Protein AF-A0A9C6T5X6-F1 (afdb_monomer_lite)

Sequence (169 aa):
MERKHLLRLENKKGETPFFLAALNWHKHCFAYLSCVLKQMENDVDILILMTRGSQTDKEKRKGESILHCAINRECFDLAFILASKHPFLTRYAHNGITPLHLLAKRPSAFQSTTKLSHCKQLLYHDAKKEKEKCNDEIKWLPLSNSSKKKEDQLHDQVLAYSQHLAQGR

InterPro domains:
  IPR036770 Ankyrin repeat-containing domain superfamily [G3DSA:1.25.40.20] (1-159)
  IPR036770 Ankyrin repeat-containing domain superfamily [SSF48403] (10-127)

Radius of gyration: 23.17 Å; chains: 1; bounding box: 47×26×82 Å

Foldseek 3Di:
DDPVVQQLDADLQQAGQLLVCLVVVVPVSVVVVLVVLVVDPDPVVSLSNQARDDSYPDPLRHRPGSLLVCLVVVVVLSNVVCCVSPVVQQVDDRVNAGSVNSNVVPVVNVPDPPPVPPSVVVVVVVVVVCVVVVVVCVVPDPPPDPVVVVVVVVVVVVVVVVVVVVPPD

Structure (mmCIF, N/CA/C/O backbone):
data_AF-A0A9C6T5X6-F1
#
_entry.id   AF-A0A9C6T5X6-F1
#
loop_
_atom_site.group_PDB
_atom_site.id
_atom_site.type_symbol
_atom_site.label_atom_id
_atom_site.label_alt_id
_atom_site.label_comp_id
_atom_site.label_asym_id
_atom_site.label_entity_id
_atom_site.label_seq_id
_atom_site.pdbx_PDB_ins_code
_atom_site.Cartn_x
_atom_site.Cartn_y
_atom_site.Cartn_z
_atom_site.occupancy
_atom_site.B_iso_or_equiv
_atom_site.auth_seq_id
_atom_site.auth_comp_id
_atom_site.auth_asym_id
_atom_site.auth_atom_id
_atom_site.pdbx_PDB_model_num
ATOM 1 N N . MET A 1 1 ? 10.442 -6.652 -26.324 1.00 46.38 1 MET A N 1
ATOM 2 C CA . MET A 1 1 ? 10.769 -6.423 -24.899 1.00 46.38 1 MET A CA 1
ATOM 3 C C . MET A 1 1 ? 9.787 -5.409 -24.330 1.00 46.38 1 MET A C 1
ATOM 5 O O . MET A 1 1 ? 9.790 -4.263 -24.762 1.00 46.38 1 MET A O 1
ATOM 9 N N . GLU A 1 2 ? 8.886 -5.828 -23.445 1.00 56.84 2 GLU A N 1
ATOM 10 C CA . GLU A 1 2 ? 7.899 -4.930 -22.832 1.00 56.84 2 GLU A CA 1
ATOM 11 C C . GLU A 1 2 ? 8.589 -3.880 -21.945 1.00 56.84 2 GLU A C 1
ATOM 13 O O . GLU A 1 2 ? 9.553 -4.182 -21.240 1.00 56.84 2 GLU A O 1
ATOM 18 N N . ARG A 1 3 ? 8.095 -2.633 -21.954 1.00 76.19 3 ARG A N 1
ATOM 19 C CA . ARG A 1 3 ? 8.641 -1.484 -21.199 1.00 76.19 3 ARG A CA 1
ATOM 20 C C . ARG A 1 3 ? 8.370 -1.575 -19.683 1.00 76.19 3 ARG A C 1
ATOM 22 O O . ARG A 1 3 ? 8.050 -0.575 -19.048 1.00 76.19 3 ARG A O 1
ATOM 29 N N . LYS A 1 4 ? 8.493 -2.767 -19.086 1.00 77.50 4 LYS A N 1
ATOM 30 C CA . LYS A 1 4 ? 8.214 -3.041 -17.661 1.00 77.50 4 LYS A CA 1
ATOM 31 C C . LYS A 1 4 ? 9.074 -2.200 -16.715 1.00 77.50 4 LYS A C 1
ATOM 33 O O . LYS A 1 4 ? 8.632 -1.876 -15.620 1.00 77.50 4 LYS A O 1
ATOM 38 N N . HIS A 1 5 ? 10.263 -1.783 -17.155 1.00 84.62 5 HIS A N 1
ATOM 39 C CA . HIS A 1 5 ? 11.139 -0.890 -16.392 1.00 84.62 5 HIS A CA 1
ATOM 40 C C . HIS A 1 5 ? 10.469 0.448 -16.030 1.00 84.62 5 HIS A C 1
ATOM 42 O O . HIS A 1 5 ? 10.752 0.990 -14.968 1.00 84.62 5 HIS A O 1
ATOM 48 N N . L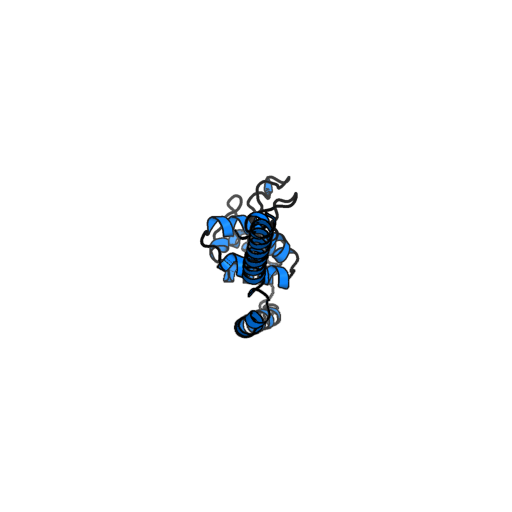EU A 1 6 ? 9.535 0.950 -16.854 1.00 88.94 6 LEU A N 1
ATOM 49 C CA . LEU A 1 6 ? 8.810 2.196 -16.578 1.00 88.94 6 LEU A CA 1
ATOM 50 C C . LEU A 1 6 ? 7.920 2.101 -15.335 1.00 88.94 6 LEU A C 1
ATOM 52 O O . LEU A 1 6 ? 7.658 3.111 -14.689 1.00 88.94 6 LEU A O 1
ATOM 56 N N . LEU A 1 7 ? 7.471 0.894 -14.978 1.00 90.19 7 LEU A N 1
ATOM 57 C CA . LEU A 1 7 ? 6.650 0.673 -13.787 1.00 90.19 7 LEU A CA 1
ATOM 58 C C . LEU A 1 7 ? 7.438 0.936 -12.503 1.00 90.19 7 LEU A C 1
ATOM 60 O O . LEU A 1 7 ? 6.846 1.322 -11.503 1.00 90.19 7 LEU A O 1
ATOM 64 N N . ARG A 1 8 ? 8.761 0.745 -12.536 1.00 89.88 8 ARG A N 1
ATOM 65 C CA . ARG A 1 8 ? 9.650 0.945 -11.386 1.00 89.88 8 ARG A CA 1
ATOM 66 C C . ARG A 1 8 ? 10.132 2.388 -11.236 1.00 89.88 8 ARG A C 1
ATOM 68 O O . ARG A 1 8 ? 10.885 2.669 -10.314 1.00 89.88 8 ARG A O 1
ATOM 75 N N . LEU A 1 9 ? 9.745 3.296 -12.134 1.00 91.62 9 LEU A N 1
ATOM 76 C CA . LEU A 1 9 ? 10.114 4.701 -11.996 1.00 91.62 9 LEU A CA 1
ATOM 77 C C . LEU A 1 9 ? 9.407 5.309 -10.788 1.00 91.62 9 LEU A C 1
ATOM 79 O O . LEU A 1 9 ? 8.214 5.106 -10.587 1.00 91.62 9 LEU A O 1
ATOM 83 N N . GLU A 1 10 ? 10.145 6.083 -10.007 1.00 92.81 10 GLU A N 1
ATOM 84 C CA . GLU A 1 10 ? 9.654 6.712 -8.787 1.00 92.81 10 GLU A CA 1
ATOM 85 C C . GLU A 1 10 ? 9.661 8.232 -8.930 1.00 92.81 10 GLU A C 1
ATOM 87 O O . GLU A 1 10 ? 10.540 8.817 -9.565 1.00 92.81 10 GLU A O 1
ATOM 92 N N . ASN A 1 11 ? 8.686 8.895 -8.309 1.00 92.44 11 ASN A N 1
ATOM 93 C CA . ASN A 1 11 ? 8.748 10.341 -8.112 1.00 92.44 11 ASN A CA 1
ATOM 94 C C . ASN A 1 11 ? 9.689 10.709 -6.939 1.00 92.44 11 ASN A C 1
ATOM 96 O O . ASN A 1 11 ? 10.180 9.844 -6.219 1.00 92.44 11 ASN A O 1
ATOM 100 N N . LYS A 1 12 ? 9.856 12.011 -6.658 1.00 90.81 12 LYS A N 1
ATOM 101 C CA . LYS A 1 12 ? 10.658 12.534 -5.520 1.00 90.81 12 LYS A CA 1
ATOM 102 C C . LYS A 1 12 ? 10.200 12.068 -4.124 1.00 90.81 12 LYS A C 1
ATOM 104 O O . LYS A 1 12 ? 10.813 12.372 -3.109 1.00 90.81 12 LYS A O 1
ATOM 109 N N . LYS A 1 13 ? 9.048 11.402 -4.036 1.00 90.69 13 LYS A N 1
ATOM 110 C CA . LYS A 1 13 ? 8.505 10.837 -2.796 1.00 90.69 13 LYS A CA 1
ATOM 111 C C . LYS A 1 13 ? 8.648 9.312 -2.750 1.00 90.69 13 LYS A C 1
ATOM 113 O O . LYS A 1 13 ? 8.021 8.703 -1.877 1.00 90.69 13 LYS A O 1
ATOM 118 N N . GLY A 1 14 ? 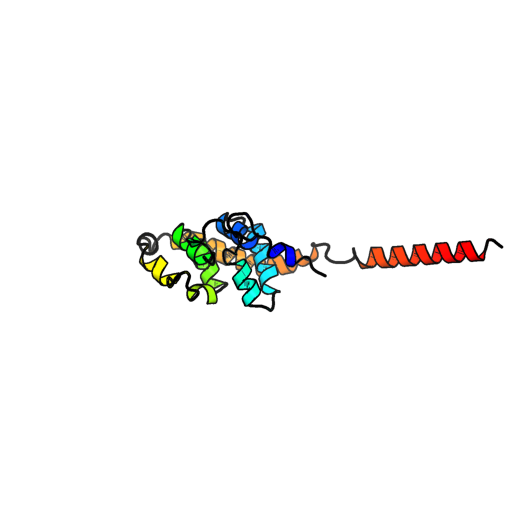9.401 8.717 -3.678 1.00 93.25 14 GLY A N 1
ATOM 119 C CA . GLY A 1 14 ? 9.576 7.272 -3.819 1.00 93.25 14 GLY A CA 1
ATOM 120 C C . GLY A 1 14 ? 8.326 6.538 -4.314 1.00 93.25 14 GLY A C 1
ATOM 121 O O . GLY A 1 14 ? 8.197 5.347 -4.068 1.00 93.25 14 GLY A O 1
ATOM 122 N N . GLU A 1 15 ? 7.348 7.223 -4.916 1.00 94.56 15 GLU A N 1
ATOM 123 C CA . GLU A 1 15 ? 6.073 6.611 -5.321 1.00 94.56 15 GLU A CA 1
ATOM 124 C C . GLU A 1 15 ? 6.117 6.183 -6.792 1.00 94.56 15 GLU A C 1
ATOM 126 O O . GLU A 1 15 ? 6.408 7.002 -7.668 1.00 94.56 15 GLU A O 1
ATOM 131 N N . THR A 1 16 ? 5.774 4.923 -7.060 1.00 95.06 16 THR A N 1
ATOM 132 C CA . THR A 1 16 ? 5.643 4.362 -8.415 1.00 95.06 16 THR A CA 1
ATOM 133 C C . THR A 1 16 ? 4.314 4.762 -9.081 1.00 95.06 16 THR A C 1
ATOM 135 O O . THR A 1 16 ? 3.382 5.197 -8.391 1.00 95.06 16 THR A O 1
ATOM 138 N N . PRO A 1 17 ? 4.140 4.564 -10.406 1.00 94.81 17 PRO A N 1
ATOM 139 C CA . PRO A 1 17 ? 2.853 4.743 -11.076 1.00 94.81 17 PRO A CA 1
ATOM 140 C C . PRO A 1 17 ? 1.706 3.953 -10.432 1.00 94.81 17 PRO A C 1
ATOM 142 O O . PRO A 1 17 ? 0.602 4.481 -10.307 1.00 94.81 17 PRO A O 1
ATOM 145 N N . PHE A 1 18 ? 1.959 2.717 -9.978 1.00 94.44 18 PHE A N 1
ATOM 146 C CA . PHE A 1 18 ? 0.951 1.908 -9.281 1.00 94.44 18 PHE A CA 1
ATOM 147 C C . PHE A 1 18 ? 0.570 2.535 -7.939 1.00 94.44 18 PHE A C 1
ATOM 149 O O . PHE A 1 18 ? -0.614 2.697 -7.634 1.00 94.44 18 PHE A O 1
ATOM 156 N N . PHE A 1 19 ? 1.576 2.955 -7.171 1.00 94.50 19 PHE A N 1
ATOM 157 C CA . PHE A 1 19 ? 1.391 3.608 -5.882 1.00 94.50 19 PHE A CA 1
ATOM 158 C C . PHE A 1 19 ? 0.548 4.885 -6.002 1.00 94.50 19 PHE A C 1
ATOM 160 O O . PHE A 1 19 ? -0.408 5.095 -5.251 1.00 94.50 19 PHE A O 1
ATOM 167 N N . LEU A 1 20 ? 0.869 5.717 -6.994 1.00 94.12 20 LEU A N 1
ATOM 168 C CA . LEU A 1 20 ? 0.143 6.947 -7.297 1.00 94.12 20 LEU A CA 1
ATOM 169 C C . LEU A 1 20 ? -1.287 6.672 -7.759 1.00 94.12 20 LEU A C 1
ATOM 171 O O . LEU A 1 20 ? -2.207 7.353 -7.303 1.00 94.12 20 LEU A O 1
ATOM 175 N N . ALA A 1 21 ? -1.489 5.683 -8.634 1.00 94.06 21 ALA A N 1
ATOM 176 C CA . ALA A 1 21 ? -2.813 5.343 -9.140 1.00 94.06 21 ALA A CA 1
ATOM 177 C C . ALA A 1 21 ? -3.762 4.915 -8.013 1.00 94.06 21 ALA A C 1
ATOM 179 O O . ALA A 1 21 ? -4.915 5.345 -7.994 1.00 94.06 21 ALA A O 1
ATOM 180 N N . ALA A 1 22 ? -3.278 4.126 -7.049 1.00 92.62 22 ALA A N 1
ATOM 181 C CA . ALA A 1 22 ? -4.108 3.711 -5.925 1.00 92.62 22 ALA A CA 1
ATOM 182 C C . ALA A 1 22 ? -4.389 4.862 -4.948 1.00 92.62 22 ALA A C 1
ATOM 184 O O . ALA A 1 22 ? -5.550 5.084 -4.611 1.00 92.62 22 ALA A O 1
AT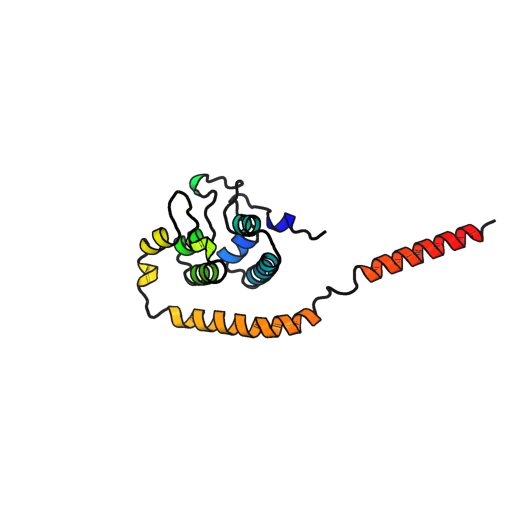OM 185 N N . LEU A 1 23 ? -3.376 5.630 -4.522 1.00 91.00 23 LEU A N 1
ATOM 186 C CA . LEU A 1 23 ? -3.589 6.698 -3.532 1.00 91.00 23 LEU A CA 1
ATOM 187 C C . LEU A 1 23 ? -4.416 7.882 -4.045 1.00 91.00 23 LEU A C 1
ATOM 189 O O . LEU A 1 23 ? -5.062 8.543 -3.236 1.00 91.00 23 LEU A O 1
ATOM 193 N N . ASN A 1 24 ? -4.399 8.157 -5.351 1.00 89.44 24 ASN A N 1
ATOM 194 C CA . ASN A 1 24 ? -5.241 9.193 -5.962 1.00 89.44 24 ASN A CA 1
ATOM 195 C C . ASN A 1 24 ? -6.571 8.636 -6.495 1.00 89.44 24 ASN A C 1
ATOM 197 O O . ASN A 1 24 ? -7.346 9.371 -7.097 1.00 89.44 24 ASN A O 1
ATOM 201 N N . TRP A 1 25 ? -6.838 7.341 -6.294 1.00 85.12 25 TRP A N 1
ATOM 202 C CA . TRP A 1 25 ? -8.044 6.662 -6.768 1.00 85.12 25 TRP A CA 1
ATOM 203 C C . TRP A 1 25 ? -8.299 6.820 -8.276 1.00 85.12 25 TRP A C 1
ATOM 205 O O . TRP A 1 25 ? -9.436 6.924 -8.743 1.00 85.12 25 TRP A O 1
ATOM 215 N N . HIS A 1 26 ? -7.227 6.792 -9.069 1.00 88.75 26 HIS A N 1
ATOM 216 C CA . HIS A 1 26 ? -7.307 6.766 -10.528 1.00 88.75 26 HIS A CA 1
ATOM 217 C C . HIS A 1 26 ? -7.712 5.357 -10.982 1.00 88.75 26 HIS A C 1
ATOM 219 O O . HIS A 1 26 ? -6.875 4.578 -11.437 1.00 88.75 26 HIS A O 1
ATOM 225 N N . LYS A 1 27 ? -8.998 5.015 -10.819 1.00 81.06 27 LYS A N 1
ATOM 226 C CA . LYS A 1 27 ? -9.551 3.654 -10.960 1.00 81.06 27 LYS A CA 1
ATOM 227 C C . LYS A 1 27 ? -9.098 2.929 -12.228 1.00 81.06 27 LYS A C 1
ATOM 229 O O . LYS A 1 27 ? -8.627 1.803 -12.130 1.00 81.06 27 LYS A O 1
ATOM 234 N N . HIS A 1 28 ? -9.181 3.578 -13.391 1.00 82.88 28 HIS A N 1
ATOM 235 C CA . HIS A 1 28 ? -8.780 2.972 -14.667 1.00 82.88 28 HIS A CA 1
ATOM 236 C C . HIS A 1 28 ? -7.280 2.657 -14.714 1.00 82.88 28 HIS A C 1
ATOM 238 O O . HIS A 1 28 ? -6.893 1.541 -15.054 1.00 82.88 28 HIS A O 1
ATOM 244 N N . CYS A 1 29 ? -6.430 3.602 -14.299 1.00 88.38 29 CYS A N 1
ATOM 245 C CA . CYS A 1 29 ? -4.987 3.379 -14.216 1.00 88.38 29 CYS A CA 1
ATOM 246 C C . CYS A 1 29 ? -4.649 2.284 -13.199 1.00 88.38 29 CYS A C 1
ATOM 248 O O . CYS A 1 29 ? -3.814 1.426 -13.466 1.00 88.38 29 CYS A O 1
ATOM 250 N N . PHE A 1 30 ? -5.321 2.285 -12.047 1.00 88.06 30 PHE A N 1
ATOM 251 C CA . PHE A 1 30 ? -5.143 1.270 -11.016 1.00 88.06 30 PHE A CA 1
ATOM 252 C C . PHE A 1 30 ? -5.553 -0.122 -11.515 1.00 88.06 30 PHE A C 1
ATOM 254 O O . PHE A 1 30 ? -4.821 -1.084 -11.289 1.00 88.06 30 PHE A O 1
ATOM 261 N N . ALA A 1 31 ? -6.677 -0.237 -12.226 1.00 84.62 31 ALA A N 1
ATOM 262 C CA . ALA A 1 31 ? -7.160 -1.491 -12.798 1.00 84.62 31 ALA A CA 1
ATOM 263 C C . ALA A 1 31 ? -6.204 -2.027 -13.872 1.00 84.62 31 ALA A C 1
ATOM 265 O O . ALA A 1 31 ? -5.787 -3.183 -13.795 1.00 84.62 31 ALA A O 1
ATOM 266 N N . TYR A 1 32 ? -5.784 -1.170 -14.809 1.00 87.38 32 TYR A N 1
ATOM 267 C CA . TYR A 1 32 ? -4.808 -1.519 -15.840 1.00 87.38 32 TYR A CA 1
ATOM 268 C C . TYR A 1 32 ? -3.498 -2.021 -15.226 1.00 87.38 32 TYR A C 1
ATOM 270 O O . TYR A 1 32 ? -3.049 -3.126 -15.528 1.00 87.38 32 TYR A O 1
ATOM 278 N N . LEU A 1 33 ? -2.911 -1.252 -14.304 1.00 89.88 33 LEU A N 1
ATOM 279 C CA . LEU A 1 33 ? -1.656 -1.639 -13.665 1.00 89.88 33 LEU A CA 1
ATOM 280 C C . LEU A 1 33 ? -1.830 -2.904 -12.815 1.00 89.88 33 LEU A C 1
ATOM 282 O O . LEU A 1 33 ? -0.969 -3.774 -12.853 1.00 89.88 33 LEU A O 1
ATOM 286 N N . SER A 1 34 ? -2.962 -3.079 -12.128 1.00 88.19 34 SER A N 1
ATOM 287 C CA . SER A 1 34 ? -3.269 -4.327 -11.411 1.00 88.19 34 SER A CA 1
ATOM 288 C C . SER A 1 34 ? -3.29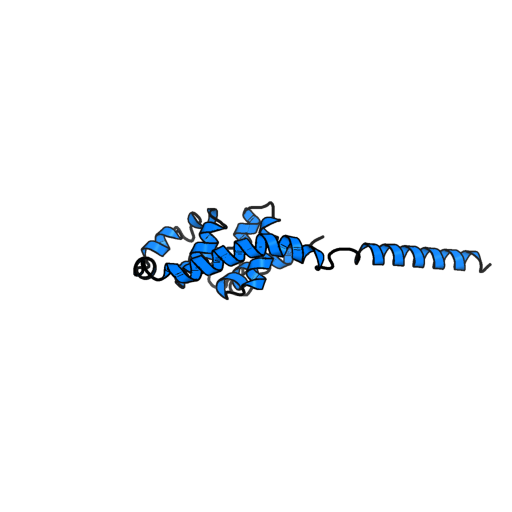6 -5.546 -12.339 1.00 88.19 34 SER A C 1
ATOM 290 O O . SER A 1 34 ? -2.876 -6.626 -11.933 1.00 88.19 34 SER A O 1
ATOM 292 N N . CYS A 1 35 ? -3.785 -5.404 -13.576 1.00 85.69 35 CYS A N 1
ATOM 293 C CA . CYS A 1 35 ? -3.721 -6.474 -14.574 1.00 85.69 35 CYS A CA 1
ATOM 294 C C . CYS A 1 35 ? -2.280 -6.769 -14.996 1.00 85.69 35 CYS A C 1
ATOM 296 O O . CYS A 1 35 ? -1.904 -7.937 -15.044 1.00 85.69 35 CYS A O 1
ATOM 298 N N . VAL A 1 36 ? -1.465 -5.735 -15.221 1.00 87.44 36 VAL A N 1
ATOM 299 C CA . VAL A 1 36 ? -0.036 -5.899 -15.535 1.00 87.44 36 VAL A CA 1
ATOM 300 C C . VAL A 1 36 ? 0.698 -6.621 -14.400 1.00 87.44 36 VAL A C 1
ATOM 302 O O . VAL A 1 36 ? 1.470 -7.537 -14.658 1.00 87.44 36 VAL A O 1
ATOM 305 N N . LEU A 1 37 ? 0.409 -6.278 -13.142 1.00 87.50 37 LEU A N 1
ATOM 306 C CA . LEU A 1 37 ? 1.005 -6.916 -11.964 1.00 87.50 37 LEU A CA 1
ATOM 307 C C . LEU A 1 37 ? 0.693 -8.417 -11.870 1.00 87.50 37 LEU A C 1
ATOM 309 O O . LEU A 1 37 ? 1.555 -9.180 -11.456 1.00 87.50 37 LEU A O 1
ATOM 313 N N . LYS A 1 38 ? -0.502 -8.865 -12.280 1.00 84.19 38 LYS A N 1
ATOM 314 C CA . LYS A 1 38 ? -0.848 -10.303 -12.310 1.00 84.19 38 LYS A CA 1
ATOM 315 C C . LYS A 1 38 ? -0.014 -11.105 -13.307 1.00 84.19 38 LYS A C 1
ATOM 317 O O . LYS A 1 38 ? 0.073 -12.318 -13.174 1.00 84.19 38 LYS A O 1
ATOM 322 N N . GLN A 1 39 ? 0.534 -10.442 -14.323 1.00 83.44 39 GLN A N 1
ATOM 323 C CA . GLN A 1 39 ? 1.420 -11.053 -15.313 1.00 83.44 39 GLN A CA 1
ATOM 324 C C . GLN A 1 39 ? 2.891 -11.023 -14.868 1.00 83.44 39 GLN A C 1
ATOM 326 O O . GLN A 1 39 ? 3.767 -11.449 -15.617 1.00 83.44 39 GLN A O 1
ATOM 331 N N . MET A 1 40 ? 3.192 -10.465 -13.689 1.00 85.06 40 MET A N 1
ATOM 332 C CA . MET A 1 40 ? 4.533 -10.491 -13.114 1.00 85.06 40 MET A CA 1
ATOM 333 C C . MET A 1 40 ? 4.699 -11.769 -12.293 1.00 85.06 40 MET A C 1
ATOM 335 O O . MET A 1 40 ? 3.867 -12.083 -11.451 1.00 85.06 40 MET A O 1
ATOM 339 N N . GLU A 1 41 ? 5.790 -12.488 -12.532 1.00 81.50 41 GLU A N 1
ATOM 340 C CA . GLU A 1 41 ? 6.091 -13.760 -11.857 1.00 81.50 41 GLU A CA 1
ATOM 341 C C . GLU A 1 41 ? 6.877 -13.562 -10.550 1.00 81.50 41 GLU A C 1
ATOM 343 O O . GLU A 1 41 ? 7.032 -14.493 -9.767 1.00 81.50 41 GLU A O 1
ATOM 348 N N . ASN A 1 42 ? 7.385 -12.349 -10.307 1.00 86.00 42 ASN A N 1
ATOM 349 C CA . ASN A 1 42 ? 8.268 -12.047 -9.187 1.00 86.00 42 ASN A CA 1
ATOM 350 C C . ASN A 1 42 ? 7.553 -11.232 -8.098 1.00 86.00 42 ASN A C 1
ATOM 352 O O . ASN A 1 42 ? 7.311 -10.032 -8.260 1.00 86.00 42 ASN A O 1
ATOM 356 N N . ASP A 1 43 ? 7.300 -11.868 -6.954 1.00 85.19 43 ASP A N 1
ATOM 357 C CA . ASP A 1 43 ? 6.697 -11.237 -5.775 1.00 85.19 43 ASP A CA 1
ATOM 358 C C . ASP A 1 43 ? 7.513 -10.050 -5.245 1.00 85.19 43 ASP A C 1
ATOM 360 O O . ASP A 1 43 ? 6.941 -9.074 -4.751 1.00 85.19 43 ASP A O 1
ATOM 364 N N . VAL A 1 44 ? 8.844 -10.088 -5.379 1.00 87.50 44 VAL A N 1
ATOM 365 C CA . VAL A 1 44 ? 9.720 -8.983 -4.960 1.00 87.50 44 VAL A CA 1
ATOM 366 C C . VAL A 1 44 ? 9.441 -7.742 -5.799 1.00 87.50 44 VAL A C 1
ATOM 368 O O . VAL A 1 44 ? 9.343 -6.641 -5.261 1.00 87.50 44 VAL A O 1
ATOM 371 N N . ASP A 1 45 ? 9.245 -7.908 -7.106 1.00 88.94 45 ASP A N 1
ATOM 372 C CA . ASP A 1 45 ? 8.944 -6.789 -7.995 1.00 88.94 45 ASP A CA 1
ATOM 373 C C . ASP A 1 45 ? 7.577 -6.189 -7.689 1.00 88.94 45 ASP A C 1
ATOM 375 O O . ASP A 1 45 ? 7.439 -4.968 -7.626 1.00 88.94 45 ASP A O 1
ATOM 379 N N . ILE A 1 46 ? 6.576 -7.038 -7.451 1.00 91.44 46 ILE A N 1
ATOM 380 C CA . ILE A 1 46 ? 5.234 -6.597 -7.064 1.00 91.44 46 ILE A CA 1
ATOM 381 C C . ILE A 1 46 ? 5.304 -5.809 -5.750 1.00 91.44 46 ILE A C 1
ATOM 383 O O . ILE A 1 46 ? 4.698 -4.740 -5.643 1.00 91.44 46 ILE A O 1
ATOM 387 N N . LEU A 1 47 ? 6.073 -6.292 -4.769 1.00 92.75 47 LEU A N 1
ATOM 388 C CA . LEU A 1 47 ? 6.271 -5.597 -3.501 1.00 92.75 47 LEU A CA 1
ATOM 389 C C . LEU A 1 47 ? 6.937 -4.230 -3.702 1.00 92.75 47 LEU A C 1
ATOM 391 O O . LEU A 1 47 ? 6.423 -3.247 -3.173 1.00 92.75 47 LEU A O 1
ATOM 395 N N . ILE A 1 48 ? 8.008 -4.148 -4.502 1.00 92.00 48 ILE A N 1
ATOM 396 C CA . ILE A 1 48 ? 8.692 -2.884 -4.833 1.00 92.00 48 ILE A CA 1
ATOM 397 C C . ILE A 1 48 ? 7.693 -1.871 -5.403 1.00 92.00 48 ILE A C 1
ATOM 399 O O . ILE A 1 48 ? 7.662 -0.726 -4.961 1.00 92.00 48 ILE A O 1
ATOM 403 N N . LEU A 1 49 ? 6.814 -2.294 -6.319 1.00 94.19 49 LEU A N 1
ATOM 404 C CA . LEU A 1 49 ? 5.792 -1.420 -6.908 1.00 94.19 49 LEU A CA 1
ATOM 405 C C . LEU A 1 49 ? 4.750 -0.916 -5.897 1.00 94.19 49 LEU A C 1
ATOM 407 O O . LEU A 1 49 ? 4.086 0.091 -6.152 1.00 94.19 49 LEU A O 1
ATOM 411 N N . MET A 1 50 ? 4.603 -1.594 -4.759 1.00 95.50 50 MET A N 1
ATOM 412 C CA . MET A 1 50 ? 3.645 -1.279 -3.697 1.00 95.50 50 MET A CA 1
ATOM 413 C C . MET A 1 50 ? 4.271 -0.605 -2.475 1.00 95.50 50 MET A C 1
ATOM 415 O O . MET A 1 50 ? 3.547 -0.267 -1.535 1.00 95.50 50 MET A O 1
ATOM 419 N N . THR A 1 51 ? 5.582 -0.395 -2.466 1.00 95.56 51 THR A N 1
ATOM 420 C CA . THR A 1 51 ? 6.310 0.264 -1.376 1.00 95.56 51 THR A CA 1
ATOM 421 C C . THR A 1 51 ? 6.968 1.538 -1.863 1.00 95.56 51 THR A C 1
ATOM 423 O O . THR A 1 51 ? 7.345 1.640 -3.025 1.00 95.56 51 THR A O 1
ATOM 426 N N . ARG A 1 52 ? 7.129 2.517 -0.971 1.00 94.50 52 ARG A N 1
ATOM 427 C CA . ARG A 1 52 ? 7.958 3.678 -1.288 1.00 94.50 52 ARG A CA 1
ATOM 428 C C . ARG A 1 52 ? 9.405 3.243 -1.475 1.00 94.50 52 ARG A C 1
ATOM 430 O O . ARG A 1 52 ? 9.976 2.645 -0.563 1.00 94.50 52 ARG A O 1
ATOM 437 N N . GLY A 1 53 ? 9.993 3.570 -2.614 1.00 89.94 53 GLY A N 1
ATOM 438 C CA . GLY A 1 53 ? 11.379 3.230 -2.891 1.00 89.94 53 GLY A CA 1
ATOM 439 C C . GLY A 1 53 ? 12.381 4.229 -2.329 1.00 89.94 53 GLY A C 1
ATOM 440 O O . GLY A 1 53 ? 12.080 5.035 -1.442 1.00 89.94 53 GLY A O 1
ATOM 441 N N . SER A 1 54 ? 13.618 4.126 -2.811 1.00 78.12 54 SER A N 1
ATOM 442 C CA . SER A 1 54 ? 14.772 4.835 -2.256 1.00 78.12 54 SER A CA 1
ATOM 443 C C . SER A 1 54 ? 14.839 6.309 -2.641 1.00 78.12 54 SER A C 1
ATOM 445 O O . SER A 1 54 ? 15.597 7.039 -2.015 1.00 78.12 54 SER A O 1
ATOM 447 N N . GLN A 1 55 ? 14.061 6.757 -3.634 1.00 75.56 55 GLN A N 1
ATOM 448 C CA . GLN A 1 55 ? 14.072 8.147 -4.118 1.00 75.56 55 GLN A CA 1
ATOM 449 C C . GLN A 1 55 ? 13.278 9.115 -3.223 1.00 75.56 55 GLN A C 1
ATOM 451 O O . GLN A 1 55 ? 13.018 10.253 -3.604 1.00 75.56 55 GLN A O 1
ATOM 456 N N . THR A 1 56 ? 12.823 8.666 -2.051 1.00 76.75 56 THR A N 1
ATOM 457 C CA . THR A 1 56 ? 12.128 9.521 -1.088 1.00 76.75 56 THR A CA 1
ATOM 458 C C . THR A 1 56 ? 13.115 10.373 -0.297 1.00 76.75 56 THR A C 1
ATOM 460 O O . THR A 1 56 ? 13.933 9.848 0.449 1.00 76.75 56 THR A O 1
ATOM 463 N N . ASP A 1 57 ? 12.933 11.695 -0.323 1.00 79.12 57 ASP A N 1
ATOM 464 C CA . ASP A 1 57 ? 13.685 12.627 0.541 1.00 79.12 57 ASP A CA 1
ATOM 465 C C . ASP A 1 57 ? 13.383 12.430 2.045 1.00 79.12 57 ASP A C 1
ATOM 467 O O . ASP A 1 57 ? 14.009 13.023 2.923 1.00 79.12 57 ASP A O 1
ATOM 471 N N . LYS A 1 58 ? 12.363 11.626 2.373 1.00 82.88 58 LYS A N 1
ATOM 472 C CA . LYS A 1 58 ? 11.911 11.358 3.742 1.00 82.88 58 LYS A CA 1
ATOM 473 C C . LYS A 1 58 ? 12.285 9.944 4.155 1.00 82.88 58 LYS A C 1
ATOM 475 O O . LYS A 1 58 ? 11.489 9.028 3.940 1.00 82.88 58 LYS A O 1
ATOM 480 N N . GLU A 1 59 ? 13.417 9.795 4.838 1.00 82.25 59 GLU A N 1
ATOM 481 C CA . GLU A 1 59 ? 13.921 8.489 5.298 1.00 82.25 59 GLU A CA 1
ATOM 482 C C . GLU A 1 59 ? 12.876 7.720 6.124 1.00 82.25 59 GLU A C 1
ATOM 484 O O . GLU A 1 59 ? 12.657 6.533 5.917 1.00 82.25 59 GLU A O 1
ATOM 489 N N . LYS A 1 60 ? 12.103 8.421 6.967 1.00 86.50 60 LYS A N 1
ATOM 490 C CA . LYS A 1 60 ? 11.032 7.819 7.788 1.00 86.50 60 LYS A CA 1
ATOM 491 C C . LYS A 1 60 ? 9.901 7.151 6.995 1.00 86.50 60 LYS A C 1
ATOM 493 O O . LYS A 1 60 ? 9.083 6.464 7.599 1.00 86.50 60 LYS A O 1
ATOM 498 N N . ARG A 1 61 ? 9.774 7.433 5.695 1.00 89.00 61 ARG A N 1
ATOM 499 C CA . ARG A 1 61 ? 8.727 6.873 4.822 1.00 89.00 61 ARG A CA 1
ATOM 500 C C . ARG A 1 61 ? 9.269 5.851 3.832 1.00 89.00 61 ARG A C 1
ATOM 502 O O . ARG A 1 61 ? 8.493 5.287 3.068 1.00 89.00 61 ARG A O 1
ATOM 509 N N . LYS A 1 62 ? 10.581 5.649 3.793 1.00 92.00 62 LYS A N 1
ATOM 510 C CA . LYS A 1 62 ? 11.212 4.686 2.899 1.00 92.00 62 LYS A CA 1
ATOM 511 C C . LYS A 1 62 ? 10.746 3.277 3.244 1.00 92.00 62 LYS A C 1
ATOM 513 O O . LYS A 1 62 ? 10.721 2.897 4.408 1.00 92.00 62 LYS A O 1
ATOM 518 N N . GLY A 1 63 ? 10.331 2.519 2.236 1.00 93.75 63 GLY A N 1
ATOM 519 C CA . GLY A 1 63 ? 9.727 1.203 2.427 1.00 93.75 63 GLY A CA 1
ATOM 520 C C . GLY A 1 63 ? 8.295 1.236 2.970 1.00 93.75 63 GLY A 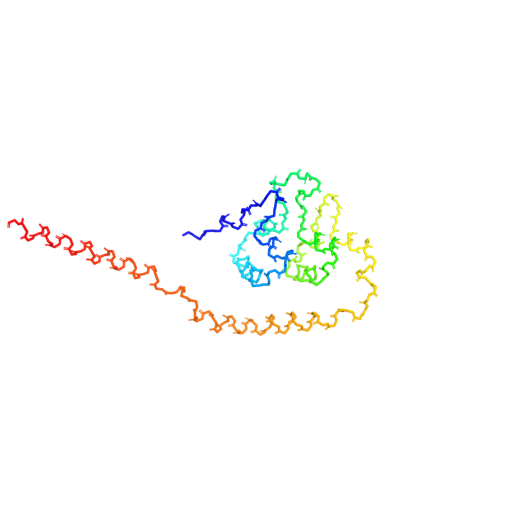C 1
ATOM 521 O O . GLY A 1 63 ? 7.704 0.183 3.171 1.00 93.75 63 GLY A O 1
ATOM 522 N N . GLU A 1 64 ? 7.676 2.401 3.198 1.00 95.56 64 GLU A N 1
ATOM 523 C CA . GLU A 1 64 ? 6.272 2.450 3.616 1.00 95.56 64 GLU A CA 1
ATOM 524 C C . GLU A 1 64 ? 5.386 1.854 2.512 1.00 95.56 64 GLU A C 1
ATOM 526 O O . GLU A 1 64 ? 5.399 2.319 1.368 1.00 95.56 64 GLU A O 1
ATOM 531 N N . SER A 1 65 ? 4.609 0.819 2.838 1.00 96.50 65 SER A N 1
ATOM 532 C CA . SER A 1 65 ? 3.714 0.210 1.852 1.00 96.50 65 SER A CA 1
ATOM 533 C C . SER A 1 65 ? 2.477 1.064 1.595 1.00 96.50 65 SER A C 1
ATOM 535 O O . SER A 1 65 ? 2.010 1.837 2.438 1.00 96.50 65 SER A O 1
ATOM 537 N N . ILE A 1 66 ? 1.883 0.867 0.425 1.00 96.44 66 ILE A N 1
ATOM 538 C CA . ILE A 1 66 ? 0.640 1.521 0.033 1.00 96.44 66 ILE A CA 1
ATOM 539 C C . ILE A 1 66 ? -0.520 1.194 0.985 1.00 96.44 66 ILE A C 1
ATOM 541 O O . ILE A 1 66 ? -1.376 2.046 1.220 1.00 96.44 66 ILE A O 1
ATOM 545 N N . LEU A 1 67 ? -0.511 0.008 1.610 1.00 96.94 67 LEU A N 1
ATOM 546 C CA . LEU A 1 67 ? -1.498 -0.375 2.622 1.00 96.94 67 LEU A CA 1
ATOM 547 C C . LEU A 1 67 ? -1.323 0.422 3.926 1.00 96.94 67 LEU A C 1
ATOM 549 O O . LEU A 1 67 ? -2.319 0.888 4.479 1.00 96.94 67 LEU A O 1
ATOM 553 N N . HIS A 1 68 ? -0.084 0.660 4.378 1.00 96.81 68 HIS A N 1
ATOM 554 C CA . HIS A 1 68 ? 0.169 1.574 5.501 1.00 96.81 68 HIS A CA 1
ATOM 555 C C . HIS A 1 68 ? -0.363 2.975 5.192 1.00 96.81 68 HIS A C 1
ATOM 557 O O . HIS A 1 68 ? -1.083 3.558 6.000 1.00 96.81 68 HIS A O 1
ATOM 563 N N . CYS A 1 69 ? -0.067 3.491 3.995 1.00 95.62 69 CYS A N 1
ATOM 564 C CA . CYS A 1 69 ? -0.546 4.797 3.549 1.00 95.62 69 CYS A CA 1
ATOM 565 C C . CYS A 1 69 ? -2.079 4.884 3.507 1.00 95.62 69 CYS A C 1
ATOM 567 O O . CYS A 1 69 ? -2.636 5.880 3.967 1.00 95.62 69 CYS A O 1
ATOM 569 N N . ALA A 1 70 ? -2.760 3.864 2.977 1.00 94.88 70 ALA A N 1
ATOM 570 C CA . ALA A 1 70 ? -4.218 3.833 2.881 1.00 94.88 70 ALA A CA 1
ATOM 571 C C . ALA A 1 70 ? -4.879 3.868 4.266 1.00 94.88 70 ALA A C 1
ATOM 573 O O . ALA A 1 70 ? -5.782 4.670 4.489 1.00 94.88 70 ALA A O 1
ATOM 574 N N . ILE A 1 71 ? -4.381 3.070 5.217 1.00 95.06 71 ILE A N 1
ATOM 575 C CA . ILE A 1 71 ? -4.872 3.069 6.604 1.00 95.06 71 ILE A CA 1
ATOM 576 C C . ILE A 1 71 ? -4.570 4.407 7.284 1.00 95.06 71 ILE A C 1
ATOM 578 O O . ILE A 1 71 ? -5.436 4.971 7.946 1.00 95.06 71 ILE A O 1
ATOM 582 N N . ASN A 1 72 ? -3.366 4.956 7.086 1.00 93.56 72 ASN A N 1
ATOM 583 C CA . ASN A 1 72 ? -2.978 6.238 7.674 1.00 93.56 72 ASN A CA 1
ATOM 584 C C . ASN A 1 72 ? -3.867 7.404 7.236 1.00 93.56 72 ASN A C 1
ATOM 586 O O . ASN A 1 72 ? -4.100 8.320 8.027 1.00 93.56 72 ASN A O 1
ATOM 590 N N . ARG A 1 73 ? -4.336 7.356 5.986 1.00 91.69 73 ARG A N 1
ATOM 591 C CA . ARG A 1 73 ? -5.258 8.321 5.376 1.00 91.69 73 ARG A CA 1
ATOM 592 C C . ARG A 1 73 ? -6.731 7.982 5.605 1.00 91.69 73 ARG A C 1
ATOM 594 O O . ARG A 1 73 ? -7.582 8.704 5.102 1.00 91.69 73 ARG A O 1
ATOM 601 N N . GLU A 1 74 ? -7.024 6.889 6.310 1.00 91.50 74 GLU A N 1
ATOM 602 C CA . GLU A 1 74 ? -8.385 6.397 6.563 1.00 91.50 74 GLU A CA 1
ATOM 603 C C . GLU A 1 74 ? -9.168 6.082 5.275 1.00 91.50 74 GLU A C 1
ATOM 605 O O . GLU A 1 74 ? -10.396 6.068 5.239 1.00 91.50 74 GLU A O 1
ATOM 610 N N . CYS A 1 75 ? -8.449 5.753 4.199 1.00 90.81 75 CYS A N 1
ATOM 611 C CA . CYS A 1 75 ? -9.014 5.258 2.948 1.00 90.81 75 CYS A CA 1
ATOM 612 C C . CYS A 1 75 ? -9.318 3.755 3.077 1.00 90.81 75 CYS A C 1
ATOM 614 O O . CYS A 1 75 ? -8.671 2.922 2.435 1.00 90.81 75 CYS A O 1
ATOM 616 N N . PHE A 1 76 ? -10.270 3.394 3.943 1.00 89.38 76 PHE A N 1
ATOM 617 C CA . PHE A 1 76 ? -10.528 1.995 4.309 1.00 89.38 76 PHE A CA 1
ATOM 618 C C . PHE A 1 76 ? -11.010 1.127 3.140 1.00 89.38 76 PHE A C 1
ATOM 620 O O . PHE A 1 76 ? -10.658 -0.049 3.090 1.00 89.38 76 PHE A O 1
ATOM 627 N N . ASP A 1 77 ? -11.721 1.696 2.162 1.00 86.44 77 ASP A N 1
ATOM 628 C CA . ASP A 1 77 ? -12.115 0.972 0.945 1.00 86.44 77 ASP A CA 1
ATOM 629 C C . ASP A 1 77 ? -10.891 0.512 0.141 1.00 86.44 77 ASP A C 1
ATOM 631 O O . ASP A 1 77 ? -10.776 -0.658 -0.230 1.00 86.44 77 ASP A O 1
ATOM 635 N N . LEU A 1 78 ? -9.927 1.413 -0.076 1.00 88.31 78 LEU A N 1
ATOM 636 C CA . LEU A 1 78 ? -8.665 1.084 -0.737 1.00 88.31 78 LEU A CA 1
ATOM 637 C C . LEU A 1 78 ? -7.862 0.072 0.090 1.00 88.31 78 LEU A C 1
ATOM 639 O O . LEU A 1 78 ? -7.341 -0.893 -0.466 1.00 88.31 78 LEU A O 1
ATOM 643 N N . ALA A 1 79 ? -7.786 0.262 1.412 1.00 92.06 79 ALA A N 1
ATOM 644 C CA . ALA A 1 79 ? -7.097 -0.666 2.307 1.00 92.06 79 ALA A CA 1
ATOM 645 C C . ALA A 1 79 ? -7.696 -2.082 2.230 1.00 92.06 79 ALA A C 1
ATOM 647 O O . ALA A 1 79 ? -6.954 -3.060 2.147 1.00 92.06 79 ALA A O 1
ATOM 648 N N . PHE A 1 80 ? -9.026 -2.192 2.179 1.00 89.56 80 PHE A N 1
ATOM 649 C CA . PHE A 1 80 ? -9.734 -3.460 2.026 1.00 89.56 80 PHE A CA 1
ATOM 650 C C . PHE A 1 80 ? -9.435 -4.131 0.679 1.00 89.56 80 PHE A C 1
ATOM 652 O O . PHE A 1 80 ? -9.135 -5.327 0.645 1.00 89.56 80 PHE A O 1
ATOM 659 N N . ILE A 1 81 ? -9.457 -3.378 -0.429 1.00 88.62 81 ILE A N 1
ATOM 660 C CA . ILE A 1 81 ? -9.098 -3.905 -1.758 1.00 88.62 81 ILE A CA 1
ATOM 661 C C . ILE A 1 81 ? -7.661 -4.425 -1.764 1.00 88.62 81 ILE A C 1
ATOM 663 O O . ILE A 1 81 ? -7.419 -5.534 -2.237 1.00 88.62 81 ILE A O 1
ATOM 667 N N . LEU A 1 82 ? -6.714 -3.637 -1.246 1.00 91.50 82 LEU A N 1
ATOM 668 C CA . LEU A 1 82 ? -5.298 -3.999 -1.204 1.00 91.50 82 LEU A CA 1
ATOM 669 C C . LEU A 1 82 ? -5.067 -5.247 -0.349 1.00 91.50 82 LEU A C 1
ATOM 671 O O . LEU A 1 82 ? -4.388 -6.161 -0.801 1.00 91.50 82 LEU A O 1
ATOM 675 N N . ALA A 1 83 ? -5.673 -5.326 0.839 1.00 91.06 83 ALA A N 1
ATOM 676 C CA . ALA A 1 83 ? -5.575 -6.501 1.703 1.00 91.06 83 ALA A CA 1
ATOM 677 C C . ALA A 1 83 ? -6.187 -7.756 1.056 1.00 91.06 83 ALA A C 1
ATOM 679 O O . ALA A 1 83 ? -5.639 -8.847 1.194 1.00 91.06 83 ALA A O 1
ATOM 680 N N . SER A 1 84 ? -7.288 -7.598 0.314 1.00 87.94 84 SER A N 1
ATOM 681 C CA . SER A 1 84 ? -7.967 -8.708 -0.365 1.00 87.94 84 SER A CA 1
ATOM 682 C C . SER A 1 84 ? -7.202 -9.206 -1.593 1.00 87.94 84 SER A C 1
ATOM 684 O O . SER A 1 84 ? -7.139 -10.407 -1.837 1.00 87.94 84 SER A O 1
ATOM 686 N N . LYS A 1 85 ? -6.634 -8.294 -2.392 1.00 86.88 85 LYS A N 1
ATOM 687 C CA . LYS A 1 85 ? -5.907 -8.636 -3.628 1.00 86.88 85 LYS A CA 1
ATOM 688 C C . LYS A 1 85 ? -4.448 -9.012 -3.383 1.00 86.88 85 LYS A C 1
ATOM 690 O O . LYS A 1 85 ? -3.893 -9.786 -4.155 1.00 86.88 85 LYS A O 1
ATOM 695 N N . HIS A 1 86 ? -3.842 -8.479 -2.325 1.00 90.88 86 HIS A N 1
ATOM 696 C CA . HIS A 1 86 ? -2.428 -8.659 -1.999 1.00 90.88 86 HIS A CA 1
ATOM 697 C C . HIS A 1 86 ? -2.260 -9.006 -0.510 1.00 90.88 86 HIS A C 1
ATOM 699 O O . HIS A 1 86 ? -1.763 -8.186 0.270 1.00 90.88 86 HIS A O 1
ATOM 705 N N . PRO A 1 87 ? -2.648 -10.227 -0.085 1.00 91.69 87 PRO A N 1
ATOM 706 C CA . PRO A 1 87 ? -2.649 -10.613 1.327 1.00 91.69 87 PRO A CA 1
ATOM 707 C C . PRO A 1 87 ? -1.280 -10.499 2.002 1.00 91.69 87 PRO A C 1
ATOM 709 O O . PRO A 1 87 ? -1.205 -10.221 3.197 1.00 91.69 87 PRO A O 1
ATOM 712 N N . PHE A 1 88 ? -0.182 -10.647 1.254 1.00 92.44 88 PHE A N 1
ATOM 713 C CA . PHE A 1 88 ? 1.174 -10.488 1.785 1.00 92.44 88 PHE A CA 1
ATOM 714 C C . PHE A 1 88 ? 1.414 -9.106 2.421 1.00 92.44 88 PHE A C 1
ATOM 716 O O . PHE A 1 88 ? 2.142 -9.014 3.409 1.00 92.44 88 PHE A O 1
ATOM 723 N N . LEU A 1 89 ? 0.746 -8.048 1.936 1.00 94.38 89 LEU A N 1
ATOM 724 C CA . LEU A 1 89 ? 0.869 -6.700 2.496 1.00 94.38 89 LEU A CA 1
ATOM 725 C C . LEU A 1 89 ? 0.385 -6.620 3.943 1.00 94.38 89 LEU A C 1
ATOM 727 O O . LEU A 1 89 ? 0.902 -5.806 4.698 1.00 94.38 89 LEU A O 1
ATOM 731 N N . THR A 1 90 ? -0.571 -7.458 4.350 1.00 94.44 90 THR A N 1
ATOM 732 C CA . THR A 1 90 ? -1.141 -7.439 5.712 1.00 94.44 90 THR A CA 1
ATOM 733 C C . THR A 1 90 ? -0.117 -7.778 6.796 1.00 94.44 90 THR A C 1
ATOM 735 O O . THR A 1 90 ? -0.246 -7.319 7.930 1.00 94.44 90 THR A O 1
ATOM 738 N N . ARG A 1 91 ? 0.921 -8.544 6.434 1.00 94.75 91 ARG A N 1
ATOM 739 C CA . ARG A 1 91 ? 2.027 -8.944 7.316 1.00 94.75 91 ARG A CA 1
ATOM 740 C C . ARG A 1 91 ? 3.290 -8.114 7.101 1.00 94.75 91 ARG A C 1
ATOM 742 O O . ARG A 1 91 ? 4.227 -8.234 7.882 1.00 94.75 91 ARG A O 1
ATOM 749 N N . TYR A 1 92 ? 3.327 -7.290 6.057 1.00 95.44 92 TYR A N 1
ATOM 750 C CA . TYR A 1 92 ? 4.481 -6.459 5.747 1.00 95.44 92 TYR A CA 1
ATOM 751 C C . TYR A 1 92 ? 4.676 -5.411 6.846 1.00 95.44 92 TYR A C 1
ATOM 753 O O . TYR A 1 92 ? 3.780 -4.607 7.089 1.00 95.44 92 TYR A O 1
ATOM 761 N N . ALA A 1 93 ? 5.828 -5.417 7.513 1.00 95.69 93 ALA A N 1
ATOM 762 C CA . ALA A 1 93 ? 6.143 -4.464 8.570 1.00 95.69 93 ALA A CA 1
ATOM 763 C C . ALA A 1 93 ? 7.009 -3.322 8.030 1.00 95.69 93 ALA A C 1
ATOM 765 O O . ALA A 1 93 ? 8.049 -3.557 7.423 1.00 95.69 93 ALA A O 1
ATOM 766 N N . HIS A 1 94 ? 6.609 -2.086 8.307 1.00 94.69 94 HIS A N 1
ATOM 767 C CA . HIS A 1 94 ? 7.417 -0.895 8.077 1.00 94.69 94 HIS A CA 1
ATOM 768 C C . HIS A 1 94 ? 7.848 -0.329 9.435 1.00 94.69 94 HIS A C 1
ATOM 770 O O . HIS A 1 94 ? 7.005 0.035 10.256 1.00 94.69 94 HIS A O 1
ATOM 776 N N . ASN A 1 95 ? 9.159 -0.289 9.693 1.00 92.88 95 ASN A N 1
ATOM 777 C CA . ASN A 1 95 ? 9.739 0.129 10.980 1.00 92.88 95 ASN A CA 1
ATOM 778 C C . ASN A 1 95 ? 9.137 -0.618 12.188 1.00 92.88 95 ASN A C 1
ATOM 780 O O . ASN A 1 95 ? 8.803 -0.014 13.205 1.00 92.88 95 ASN A O 1
ATOM 784 N N . GLY A 1 96 ? 8.926 -1.932 12.048 1.00 94.62 96 GLY A N 1
ATOM 785 C CA . GLY A 1 96 ? 8.319 -2.777 13.085 1.00 94.62 96 GLY A CA 1
ATOM 786 C C . GLY A 1 96 ? 6.803 -2.609 13.261 1.00 94.62 96 GLY A C 1
ATOM 787 O O . GLY A 1 96 ? 6.200 -3.325 14.053 1.00 94.62 96 GLY A O 1
ATOM 788 N N . ILE A 1 97 ? 6.159 -1.708 12.514 1.00 95.81 97 ILE A N 1
ATOM 789 C CA . ILE A 1 97 ? 4.707 -1.503 12.543 1.00 95.81 97 ILE A CA 1
ATOM 790 C C . ILE A 1 97 ? 4.092 -2.251 11.364 1.00 95.81 97 ILE A C 1
ATOM 792 O O . ILE A 1 97 ? 4.512 -2.066 10.228 1.00 95.81 97 ILE A O 1
ATOM 796 N N . THR A 1 98 ? 3.085 -3.084 11.624 1.00 96.75 98 THR A N 1
ATOM 797 C CA . THR A 1 98 ? 2.297 -3.746 10.568 1.00 96.75 98 THR A CA 1
ATOM 798 C C . THR A 1 98 ? 1.010 -2.962 10.292 1.00 96.75 98 THR A C 1
ATOM 800 O O . THR A 1 98 ? 0.571 -2.179 11.144 1.00 96.75 98 THR A O 1
ATOM 803 N N . PRO A 1 99 ? 0.326 -3.210 9.161 1.00 96.38 99 PRO A N 1
ATOM 804 C CA . PRO A 1 99 ? -0.988 -2.638 8.895 1.00 96.38 99 PRO A CA 1
ATOM 805 C C . PRO A 1 99 ? -1.995 -2.888 10.015 1.00 96.38 99 PRO A C 1
ATOM 807 O O . PRO A 1 99 ? -2.760 -1.988 10.344 1.00 96.38 99 PRO A O 1
ATOM 810 N N . LEU A 1 100 ? -1.967 -4.066 10.649 1.00 94.19 100 LEU A N 1
ATOM 811 C CA . LEU A 1 100 ? -2.856 -4.376 11.769 1.00 94.19 100 LEU A CA 1
ATOM 812 C C . LEU A 1 100 ? -2.564 -3.499 12.996 1.00 94.19 100 LEU A C 1
ATOM 814 O O . LEU A 1 100 ? -3.493 -2.930 13.566 1.00 94.19 100 LEU A O 1
ATOM 818 N N . HIS A 1 101 ? -1.287 -3.322 13.359 1.00 94.75 101 HIS A N 1
ATOM 819 C CA . HIS A 1 101 ? -0.895 -2.397 14.430 1.00 94.75 101 HIS A CA 1
ATOM 820 C C . HIS A 1 101 ? -1.364 -0.967 14.140 1.00 94.75 101 HIS A C 1
ATOM 822 O O . HIS A 1 101 ? -1.797 -0.251 15.042 1.00 94.75 101 HIS A O 1
ATOM 828 N N . LEU A 1 102 ? -1.272 -0.542 12.878 1.00 94.31 102 LEU A N 1
ATOM 829 C CA . LEU A 1 102 ? -1.687 0.789 12.457 1.00 94.31 102 LEU A CA 1
ATOM 830 C C . LEU A 1 102 ? -3.213 0.960 12.482 1.00 94.31 102 LEU A C 1
ATOM 832 O O . LEU A 1 102 ? -3.703 1.998 12.921 1.00 94.31 102 LEU A O 1
ATOM 836 N N . LEU A 1 103 ? -3.951 -0.063 12.045 1.00 93.69 103 LEU A N 1
ATOM 837 C CA . LEU A 1 103 ? -5.412 -0.082 12.024 1.00 93.69 103 LEU A CA 1
ATOM 838 C C . LEU A 1 103 ? -5.993 -0.058 13.441 1.00 93.69 103 LEU A C 1
ATOM 840 O O . LEU A 1 103 ? -6.929 0.689 13.700 1.00 93.69 103 LEU A O 1
ATOM 844 N N . ALA A 1 104 ? -5.395 -0.803 14.377 1.00 92.00 104 ALA A N 1
ATOM 845 C CA . ALA A 1 104 ? -5.801 -0.814 15.785 1.00 92.00 104 ALA A CA 1
ATOM 846 C C . ALA A 1 104 ? -5.693 0.572 16.450 1.00 92.00 104 ALA A C 1
ATOM 848 O O . ALA A 1 104 ? -6.470 0.897 17.342 1.00 92.00 104 ALA A O 1
ATOM 849 N N . LYS A 1 105 ? -4.774 1.426 15.978 1.00 90.94 105 LYS A N 1
ATOM 850 C CA . LYS A 1 105 ? -4.635 2.821 16.431 1.00 90.94 105 LYS A CA 1
ATOM 851 C C . LYS A 1 105 ? -5.668 3.767 15.814 1.00 90.94 105 LYS A C 1
ATOM 853 O O . LYS A 1 105 ? -5.573 4.975 16.024 1.00 90.94 105 LYS A O 1
ATOM 858 N N . ARG A 1 106 ? -6.620 3.259 15.025 1.00 89.75 106 ARG A N 1
ATOM 859 C CA . ARG A 1 106 ? -7.571 4.072 14.270 1.00 89.75 106 ARG A CA 1
ATOM 860 C C . ARG A 1 106 ? -9.023 3.756 14.641 1.00 89.75 106 ARG A C 1
ATOM 862 O O . ARG A 1 106 ? -9.662 2.946 13.978 1.00 89.75 106 ARG A O 1
ATOM 869 N N . PRO A 1 107 ? -9.581 4.425 15.668 1.00 84.38 107 PRO A N 1
ATOM 870 C CA . PRO A 1 107 ? -10.953 4.186 16.115 1.00 84.38 107 PRO A CA 1
ATOM 871 C C . PRO A 1 107 ? -12.000 4.342 15.004 1.00 84.38 107 PRO A C 1
ATOM 873 O O . PRO A 1 107 ? -12.959 3.575 14.960 1.00 84.38 107 PRO A O 1
ATOM 876 N N . SER A 1 108 ? -11.796 5.272 14.063 1.00 82.94 108 SER A N 1
ATOM 877 C CA . SER A 1 108 ? -12.692 5.495 12.918 1.00 82.94 108 SER A CA 1
ATOM 878 C C . SER A 1 108 ? -12.852 4.271 12.006 1.00 82.94 108 SER A C 1
ATOM 880 O O . SER A 1 108 ? -13.886 4.142 11.353 1.00 82.94 108 SER A O 1
ATOM 882 N N . ALA A 1 109 ? -11.898 3.330 12.013 1.00 81.62 109 ALA A N 1
ATOM 883 C CA . ALA A 1 109 ? -12.010 2.056 11.300 1.00 81.62 109 ALA A CA 1
ATOM 884 C C . ALA A 1 109 ? -13.110 1.143 11.872 1.00 81.62 109 ALA A C 1
ATOM 886 O O . ALA A 1 109 ? -13.628 0.280 11.166 1.00 81.62 109 ALA A O 1
ATOM 887 N N . PHE A 1 110 ? -13.464 1.330 13.147 1.00 79.62 110 PHE A N 1
ATOM 888 C CA . PHE A 1 110 ? -14.396 0.482 13.896 1.00 79.62 110 PHE A CA 1
ATOM 889 C C . PHE A 1 110 ? -15.705 1.198 14.251 1.00 79.62 110 PHE A C 1
ATOM 891 O O . PHE A 1 110 ? -16.683 0.550 14.612 1.00 79.62 110 PHE A O 1
ATOM 898 N N . GLN A 1 111 ? -15.753 2.527 14.116 1.00 63.62 111 GLN A N 1
ATOM 899 C CA . GLN A 1 111 ? -16.896 3.365 14.501 1.00 63.62 111 GLN A CA 1
ATOM 900 C C . GLN A 1 111 ? -18.161 3.172 13.646 1.00 63.62 111 GLN A C 1
ATOM 902 O O . GLN A 1 111 ? -19.189 3.773 13.943 1.00 63.62 111 GLN A O 1
ATOM 907 N N . SER A 1 112 ? -18.138 2.355 12.588 1.00 51.03 112 SER A N 1
ATOM 908 C CA . SER A 1 112 ? -19.309 2.176 11.729 1.00 51.03 112 SER A CA 1
ATOM 909 C C . SER A 1 112 ? -19.436 0.751 11.197 1.00 51.03 112 SER A C 1
ATOM 911 O O . SER A 1 112 ? -18.944 0.405 10.126 1.00 51.03 112 SER A O 1
ATOM 913 N N . THR A 1 113 ? -20.240 -0.050 11.887 1.00 48.62 113 THR A N 1
ATOM 914 C CA . THR A 1 113 ? -20.898 -1.237 11.321 1.00 48.62 113 THR A CA 1
ATOM 915 C C . THR A 1 113 ? -21.932 -0.882 10.230 1.00 48.62 113 THR A C 1
ATOM 917 O O . THR A 1 113 ? -22.610 -1.768 9.722 1.00 48.62 113 THR A O 1
ATOM 920 N N . THR A 1 114 ? -22.037 0.390 9.808 1.00 49.19 114 THR A N 1
ATOM 921 C CA . THR A 1 114 ? -23.066 0.904 8.882 1.00 49.19 114 THR A CA 1
ATOM 922 C C . THR A 1 114 ? -22.547 1.581 7.600 1.00 49.19 114 THR A C 1
ATOM 924 O O . THR A 1 114 ? -23.339 1.794 6.686 1.00 49.19 114 THR A O 1
ATOM 927 N N . LYS A 1 115 ? -21.243 1.864 7.441 1.00 50.91 115 LYS A N 1
ATOM 928 C CA . LYS A 1 115 ? -20.673 2.489 6.219 1.00 50.91 115 LYS A CA 1
ATOM 929 C C . LYS A 1 115 ? -19.964 1.525 5.266 1.00 50.91 115 LYS A C 1
ATOM 931 O O . LYS A 1 115 ? -19.475 1.944 4.225 1.00 50.91 115 LYS A O 1
ATOM 936 N N . LEU A 1 116 ? -19.954 0.228 5.566 1.00 52.09 116 LEU A N 1
ATOM 937 C CA . LEU A 1 116 ? -19.426 -0.793 4.651 1.00 52.09 116 LEU A CA 1
ATOM 938 C C . LEU A 1 116 ? -20.406 -1.155 3.515 1.00 52.09 116 LEU A C 1
ATOM 940 O O . LEU A 1 116 ? -20.050 -1.962 2.661 1.00 52.09 116 LEU A O 1
ATOM 944 N N . SER A 1 117 ? -21.628 -0.612 3.490 1.00 55.38 117 SER A N 1
ATOM 945 C CA . SER A 1 117 ? -22.712 -1.112 2.629 1.00 55.38 117 SER A CA 1
ATOM 946 C C . SER A 1 117 ? -22.648 -0.656 1.166 1.00 55.38 117 SER A C 1
ATOM 948 O O . SER A 1 117 ? -22.971 -1.450 0.288 1.00 55.38 117 SER A O 1
ATOM 950 N N . HIS A 1 118 ? -22.166 0.554 0.862 1.00 52.28 118 HIS A N 1
ATOM 951 C CA . HIS A 1 118 ? -22.281 1.098 -0.503 1.00 52.28 118 HIS A CA 1
ATOM 952 C C . HIS A 1 118 ? -21.054 0.809 -1.389 1.00 52.28 118 HIS A C 1
ATOM 954 O O . HIS A 1 118 ? -21.200 0.450 -2.558 1.00 52.28 118 HIS A O 1
ATOM 960 N N . CYS A 1 119 ? -19.836 0.854 -0.837 1.00 49.62 119 CYS A N 1
ATOM 961 C CA . CYS A 1 119 ? -18.619 0.542 -1.599 1.00 49.62 119 CYS A CA 1
ATOM 962 C C . CYS A 1 119 ? -18.416 -0.971 -1.807 1.00 49.62 119 CYS A C 1
ATOM 964 O O . CYS A 1 119 ? -17.892 -1.374 -2.847 1.00 49.62 119 CYS A O 1
ATOM 966 N N . LYS A 1 120 ? -18.893 -1.827 -0.884 1.00 52.53 120 LYS A N 1
ATOM 967 C CA . LYS A 1 120 ? -18.859 -3.293 -1.057 1.00 52.53 120 LYS A CA 1
ATOM 968 C C . LYS A 1 120 ? -19.751 -3.775 -2.201 1.00 52.53 120 LYS A C 1
ATOM 970 O O . LYS A 1 120 ? -19.385 -4.743 -2.859 1.00 52.53 120 LYS A O 1
ATOM 975 N N . GLN A 1 121 ? -20.875 -3.108 -2.467 1.00 49.53 121 GLN A N 1
ATOM 976 C CA . GLN A 1 121 ? -21.739 -3.459 -3.598 1.00 49.53 121 GLN A CA 1
ATOM 977 C C . GLN A 1 121 ? -21.135 -3.013 -4.932 1.00 49.53 121 GLN A C 1
ATOM 979 O O . GLN A 1 121 ? -21.056 -3.827 -5.845 1.00 49.53 121 GLN A O 1
ATOM 984 N N . LEU A 1 122 ? -20.617 -1.787 -5.040 1.00 51.62 122 LEU A N 1
ATOM 985 C CA . LEU A 1 122 ? -20.060 -1.291 -6.307 1.00 51.62 122 LEU A CA 1
ATOM 986 C C . LEU A 1 122 ? -18.763 -2.013 -6.708 1.00 51.62 122 LEU A C 1
ATOM 988 O O . LEU A 1 122 ? -18.629 -2.467 -7.840 1.00 51.62 122 LEU A O 1
ATOM 992 N N . LEU A 1 123 ? -17.833 -2.221 -5.770 1.00 50.16 123 LEU A N 1
ATOM 993 C CA . LEU A 1 123 ? -16.544 -2.854 -6.078 1.00 50.16 123 LEU A CA 1
ATOM 994 C C . LEU A 1 123 ? -16.663 -4.352 -6.401 1.00 50.16 123 LEU A C 1
ATOM 996 O O . LEU A 1 123 ? -15.858 -4.869 -7.175 1.00 50.16 123 LEU A O 1
ATOM 1000 N N . TYR A 1 124 ? -17.649 -5.054 -5.831 1.00 41.41 124 TYR A N 1
ATOM 1001 C CA . TYR A 1 124 ? -17.867 -6.480 -6.105 1.00 41.41 124 TYR A CA 1
ATOM 1002 C C . TYR A 1 124 ? -18.710 -6.705 -7.368 1.00 41.41 124 TYR A C 1
ATOM 1004 O O . TYR A 1 124 ? -18.491 -7.682 -8.085 1.00 41.41 124 TYR A O 1
ATOM 1012 N N . HIS A 1 125 ? -19.637 -5.792 -7.683 1.00 42.28 125 HIS A N 1
ATOM 1013 C CA . HIS A 1 125 ? -20.473 -5.897 -8.878 1.00 42.28 125 HIS A CA 1
ATOM 1014 C C . HIS A 1 125 ? -19.728 -5.466 -10.153 1.00 42.28 125 HIS A C 1
ATOM 1016 O O . HIS A 1 125 ? -19.902 -6.108 -11.191 1.00 42.28 125 HIS A O 1
ATOM 1022 N N . ASP A 1 126 ? -18.830 -4.477 -10.067 1.00 45.97 126 ASP A N 1
ATOM 1023 C CA . ASP A 1 126 ? -18.001 -4.050 -11.201 1.00 45.97 126 ASP A CA 1
ATOM 1024 C C . ASP A 1 126 ? -16.817 -4.991 -11.441 1.00 45.97 126 ASP A C 1
ATOM 1026 O O . ASP A 1 126 ? -16.547 -5.335 -12.582 1.00 45.97 126 ASP A O 1
ATOM 1030 N N . ALA A 1 127 ? -16.170 -5.542 -10.406 1.00 41.56 127 ALA A N 1
ATOM 1031 C CA . ALA A 1 127 ? -15.096 -6.522 -10.613 1.00 41.56 127 ALA A CA 1
ATOM 1032 C C . ALA A 1 127 ? -15.595 -7.867 -11.182 1.00 41.56 127 ALA A C 1
ATOM 1034 O O . ALA A 1 127 ? -14.829 -8.579 -11.836 1.00 41.56 127 ALA A O 1
ATOM 1035 N N . LYS A 1 128 ? -16.865 -8.230 -10.937 1.00 42.28 128 LYS A N 1
ATOM 1036 C CA . LYS A 1 128 ? -17.496 -9.421 -11.524 1.00 42.28 128 LYS A CA 1
ATOM 1037 C C . LYS A 1 128 ? -17.967 -9.154 -12.960 1.00 42.28 128 LYS A C 1
ATOM 1039 O O . LYS A 1 128 ? -17.675 -9.973 -13.824 1.00 42.28 128 LYS A O 1
ATOM 1044 N N . LYS A 1 129 ? -18.580 -7.991 -13.235 1.00 41.84 129 LYS A N 1
ATOM 1045 C CA . LYS A 1 129 ? -18.939 -7.567 -14.604 1.00 41.84 129 LYS A CA 1
ATOM 1046 C C . LYS A 1 129 ? -17.719 -7.313 -15.488 1.00 41.84 129 LYS A C 1
ATOM 1048 O O . LYS A 1 129 ? -17.746 -7.675 -16.654 1.00 41.84 129 LYS A O 1
ATOM 1053 N N . GLU A 1 130 ? -16.633 -6.752 -14.963 1.00 43.91 130 GLU A N 1
ATOM 1054 C CA . GLU A 1 130 ? -15.404 -6.518 -15.731 1.00 43.91 130 GLU A CA 1
ATOM 1055 C C . GLU A 1 130 ? -14.625 -7.803 -16.013 1.00 43.91 130 GLU A C 1
ATOM 1057 O O . GLU A 1 130 ? -13.873 -7.845 -16.978 1.00 43.91 130 GLU A O 1
ATOM 1062 N N . LYS A 1 131 ? -14.808 -8.884 -15.244 1.00 41.97 131 LYS A N 1
ATOM 1063 C CA . LYS A 1 131 ? -14.204 -10.182 -15.589 1.00 41.97 131 LYS A CA 1
ATOM 1064 C C . LYS A 1 131 ? -14.839 -10.788 -16.851 1.00 41.97 131 LYS A C 1
ATOM 1066 O O . LYS A 1 131 ? -14.152 -11.476 -17.597 1.00 41.97 131 LYS A O 1
ATOM 1071 N N . GLU A 1 132 ? -16.113 -10.489 -17.102 1.00 42.91 132 GLU A N 1
ATOM 1072 C CA . GLU A 1 132 ? -16.840 -10.876 -18.320 1.00 42.91 132 GLU A CA 1
ATOM 1073 C C . GLU A 1 132 ? -16.639 -9.838 -19.438 1.00 42.91 132 GLU A C 1
ATOM 1075 O O . GLU A 1 132 ? -16.325 -10.199 -20.567 1.00 42.91 132 GLU A O 1
ATOM 1080 N N . LYS A 1 133 ? -16.657 -8.540 -19.111 1.00 39.50 133 LYS A N 1
ATOM 1081 C CA . LYS A 1 133 ? -16.461 -7.455 -20.083 1.00 39.50 133 LYS A CA 1
ATOM 1082 C C . LYS A 1 133 ? -15.017 -7.308 -20.567 1.00 39.50 133 LYS A C 1
ATOM 1084 O O . LYS A 1 133 ? -14.819 -6.968 -21.719 1.00 39.50 133 LYS A O 1
ATOM 1089 N N . CYS A 1 134 ? -14.007 -7.603 -19.746 1.00 37.38 134 CYS A N 1
ATOM 1090 C CA . CYS A 1 134 ? -12.606 -7.629 -20.184 1.00 37.38 134 CYS A CA 1
ATOM 1091 C C . CYS A 1 134 ? -12.350 -8.817 -21.126 1.00 37.38 134 CYS A C 1
ATOM 1093 O O . CYS A 1 134 ? -11.589 -8.675 -22.073 1.00 37.38 134 CYS A O 1
ATOM 1095 N N . ASN A 1 135 ? -13.054 -9.945 -20.964 1.00 40.88 135 ASN A N 1
ATOM 1096 C CA . ASN A 1 135 ? -12.998 -11.036 -21.944 1.00 40.88 135 ASN A CA 1
ATOM 1097 C C . ASN A 1 135 ? -13.580 -10.630 -23.313 1.00 40.88 135 ASN A C 1
ATOM 1099 O O . ASN A 1 135 ? -13.045 -11.050 -24.338 1.00 40.88 135 ASN A O 1
ATOM 1103 N N . ASP A 1 136 ? -14.608 -9.776 -23.341 1.00 39.06 136 ASP A N 1
ATOM 1104 C CA . ASP A 1 136 ? -15.214 -9.282 -24.586 1.00 39.06 136 ASP A CA 1
ATOM 1105 C C . ASP A 1 136 ? -14.522 -8.024 -25.159 1.00 39.06 136 ASP A C 1
ATOM 1107 O O . ASP A 1 136 ? -14.427 -7.868 -26.375 1.00 39.06 136 ASP A O 1
ATOM 1111 N N . GLU A 1 137 ? -13.970 -7.141 -24.321 1.00 39.25 137 GLU A N 1
ATOM 1112 C CA . GLU A 1 137 ? -13.257 -5.915 -24.726 1.00 39.25 137 GLU A CA 1
ATOM 1113 C C . GLU A 1 137 ? -11.789 -6.173 -25.116 1.00 39.25 137 GLU A C 1
ATOM 1115 O O . GLU A 1 137 ? -11.209 -5.382 -25.864 1.00 39.25 137 GLU A O 1
ATOM 1120 N N . ILE A 1 138 ? -11.204 -7.320 -24.740 1.00 42.75 138 ILE A N 1
ATOM 1121 C CA . ILE A 1 138 ? -9.923 -7.796 -25.301 1.00 42.75 138 ILE A CA 1
ATOM 1122 C C . ILE A 1 138 ? -10.027 -8.056 -26.821 1.00 42.75 138 ILE A C 1
ATOM 1124 O O . ILE A 1 138 ? -9.001 -8.073 -27.500 1.00 42.75 138 ILE A O 1
ATOM 1128 N N . LYS A 1 139 ? -11.234 -8.148 -27.409 1.00 40.12 139 LYS A N 1
ATOM 1129 C CA . LYS A 1 139 ? -11.401 -8.179 -28.876 1.00 40.12 139 LYS A CA 1
ATOM 1130 C C . LYS A 1 139 ? -11.158 -6.837 -29.583 1.00 40.12 139 LYS A C 1
ATOM 1132 O O . LYS A 1 139 ? -10.935 -6.860 -30.789 1.00 40.12 139 LYS A O 1
ATOM 1137 N N . TRP A 1 140 ? -11.175 -5.692 -28.890 1.00 33.72 140 TRP A N 1
ATOM 1138 C CA . TRP A 1 140 ? -11.056 -4.365 -29.528 1.00 33.72 140 TRP A CA 1
ATOM 1139 C C . TRP A 1 140 ? -9.806 -3.567 -29.146 1.00 33.72 140 TRP A C 1
ATOM 1141 O O . TRP A 1 140 ? -9.606 -2.457 -29.638 1.00 33.72 140 TRP A O 1
ATOM 1151 N N . LEU A 1 141 ? -8.907 -4.135 -28.343 1.00 32.56 141 LEU A N 1
ATOM 1152 C CA . LEU A 1 141 ? -7.549 -3.609 -28.251 1.00 32.56 141 LEU A CA 1
ATOM 1153 C C . LEU A 1 141 ? -6.792 -4.008 -29.528 1.00 32.56 141 LEU A C 1
ATOM 1155 O O . LEU A 1 141 ? -6.703 -5.205 -29.814 1.00 32.56 141 LEU A O 1
ATOM 1159 N N . PRO A 1 142 ? -6.197 -3.073 -30.294 1.00 35.84 142 PRO A N 1
ATOM 1160 C CA . PRO A 1 142 ? -5.305 -3.426 -31.388 1.00 35.84 142 PRO A CA 1
ATOM 1161 C C . PRO A 1 142 ? -3.975 -3.915 -30.793 1.00 35.84 142 PRO A C 1
ATOM 1163 O O . PRO A 1 142 ? -2.957 -3.233 -30.837 1.00 35.84 142 PRO A O 1
ATOM 1166 N N . LEU A 1 143 ? -3.994 -5.108 -30.202 1.00 41.28 143 LEU A N 1
ATOM 1167 C CA . LEU A 1 143 ? -2.811 -5.910 -29.896 1.00 41.28 143 LEU A CA 1
ATOM 1168 C C . LEU A 1 143 ? -2.636 -7.057 -30.903 1.00 41.28 143 LEU A C 1
ATOM 1170 O O . LEU A 1 143 ? -1.842 -7.965 -30.680 1.00 41.28 143 LEU A O 1
ATOM 1174 N N . SER A 1 144 ? -3.307 -6.987 -32.057 1.00 47.00 144 SER A N 1
ATOM 1175 C CA . SER A 1 144 ? -2.998 -7.821 -33.218 1.00 47.00 144 SER A CA 1
ATOM 1176 C C . SER A 1 144 ? -2.689 -6.956 -34.449 1.00 47.00 144 SER A C 1
ATOM 1178 O O . SER A 1 144 ? -3.408 -6.017 -34.777 1.00 47.00 144 SER A O 1
ATOM 1180 N N . ASN A 1 145 ? -1.588 -7.303 -35.122 1.00 41.09 145 ASN A N 1
ATOM 1181 C CA . ASN A 1 145 ? -1.179 -6.919 -36.484 1.00 41.09 145 ASN A CA 1
ATOM 1182 C C . ASN A 1 145 ? -0.361 -5.641 -36.744 1.00 41.09 145 ASN A C 1
ATOM 1184 O O . ASN A 1 145 ? -0.035 -5.396 -37.901 1.00 41.09 145 ASN A O 1
ATOM 1188 N N . SER A 1 146 ? 0.099 -4.878 -35.753 1.00 37.59 146 SER A N 1
ATOM 1189 C CA . SER A 1 146 ? 1.012 -3.742 -36.024 1.00 37.59 146 SER A CA 1
ATOM 1190 C C . SER A 1 146 ? 2.508 -4.109 -36.074 1.00 37.59 146 SER A C 1
ATOM 1192 O O . SER A 1 146 ? 3.295 -3.324 -36.603 1.00 37.59 146 SER A O 1
ATOM 1194 N N . SER A 1 147 ? 2.905 -5.296 -35.599 1.00 42.59 147 SER A N 1
ATOM 1195 C CA . SER A 1 147 ? 4.278 -5.828 -35.726 1.00 42.59 147 SER A CA 1
ATOM 1196 C C . SER A 1 147 ? 4.481 -6.640 -37.011 1.00 42.59 147 SER A C 1
ATOM 1198 O O . SER A 1 147 ? 5.426 -6.365 -37.742 1.00 42.59 147 SER A O 1
ATOM 1200 N N . LYS A 1 148 ? 3.549 -7.541 -37.364 1.00 44.53 148 LYS A N 1
ATOM 1201 C CA . LYS A 1 148 ? 3.628 -8.315 -38.623 1.00 44.53 148 LYS A CA 1
ATOM 1202 C C . LYS A 1 148 ? 3.543 -7.431 -39.867 1.00 44.53 148 LYS A C 1
ATOM 1204 O O . LYS A 1 148 ? 4.350 -7.559 -40.773 1.00 44.53 148 LYS A O 1
ATOM 1209 N N . LYS A 1 149 ? 2.654 -6.431 -39.859 1.00 44.16 149 LYS A N 1
ATOM 1210 C CA . LYS A 1 149 ? 2.479 -5.529 -41.006 1.00 44.16 149 LYS A CA 1
ATOM 1211 C C . LYS A 1 149 ? 3.674 -4.599 -41.244 1.00 44.16 149 LYS A C 1
ATOM 1213 O O . LYS A 1 149 ? 3.767 -4.041 -42.323 1.00 44.16 149 LYS A O 1
ATOM 1218 N N . LYS A 1 150 ? 4.571 -4.414 -40.263 1.00 46.00 150 LYS A N 1
ATOM 1219 C CA . LYS A 1 150 ? 5.832 -3.681 -40.466 1.00 46.00 150 LYS A CA 1
ATOM 1220 C C . LYS A 1 150 ? 6.948 -4.594 -40.966 1.00 46.00 150 LYS A C 1
ATOM 1222 O O . LYS A 1 150 ? 7.714 -4.158 -41.813 1.00 46.00 150 LYS A O 1
ATOM 1227 N N . GLU A 1 151 ? 7.021 -5.832 -40.481 1.00 45.41 151 GLU A N 1
ATOM 1228 C CA . GLU A 1 151 ? 8.018 -6.814 -40.930 1.00 45.41 151 GLU A CA 1
ATOM 1229 C C . GLU A 1 151 ? 7.777 -7.249 -42.382 1.00 45.41 151 GLU A C 1
ATOM 1231 O O . GLU A 1 151 ? 8.720 -7.221 -43.168 1.00 45.41 151 GLU A O 1
ATOM 1236 N N . ASP A 1 152 ? 6.524 -7.507 -42.772 1.00 51.75 152 ASP A N 1
ATOM 1237 C CA . ASP A 1 152 ? 6.171 -7.860 -44.157 1.00 51.75 152 ASP A CA 1
ATOM 1238 C C . ASP A 1 152 ? 6.446 -6.689 -45.124 1.00 51.75 152 ASP A C 1
ATOM 1240 O O . ASP A 1 152 ? 6.982 -6.870 -46.214 1.00 51.75 152 ASP A O 1
ATOM 1244 N N . GLN A 1 153 ? 6.178 -5.453 -44.687 1.00 52.59 153 GLN A N 1
ATOM 1245 C CA . GLN A 1 153 ? 6.387 -4.248 -45.498 1.00 52.59 153 GLN A CA 1
ATOM 1246 C C . GLN A 1 153 ? 7.874 -3.900 -45.667 1.00 52.59 153 GLN A C 1
ATOM 1248 O O . GLN A 1 153 ? 8.264 -3.398 -46.717 1.00 52.59 153 GLN A O 1
ATOM 1253 N N . LEU A 1 154 ? 8.708 -4.195 -44.662 1.00 51.88 154 LEU A N 1
ATOM 1254 C CA . LEU A 1 154 ? 10.169 -4.099 -44.752 1.00 51.88 154 LEU A CA 1
ATOM 1255 C C . LEU A 1 154 ? 10.750 -5.189 -45.665 1.00 51.88 154 LEU A C 1
ATOM 1257 O O . LEU A 1 154 ? 11.670 -4.903 -46.430 1.00 51.88 154 LEU A O 1
ATOM 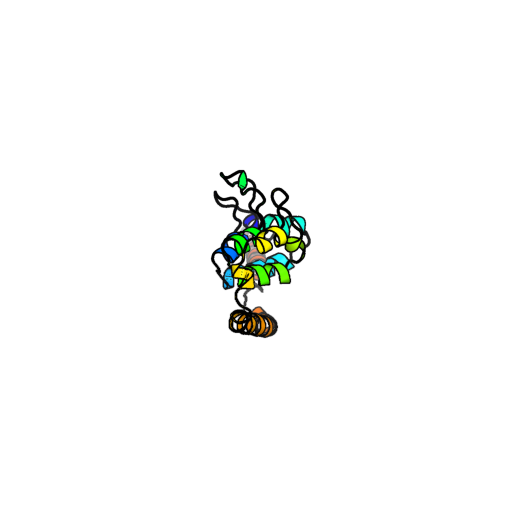1261 N N . HIS A 1 155 ? 10.203 -6.409 -45.629 1.00 59.03 155 HIS A N 1
ATOM 1262 C CA . HIS A 1 155 ? 10.653 -7.511 -46.482 1.00 59.03 155 HIS A CA 1
ATOM 1263 C C . HIS A 1 155 ? 10.372 -7.243 -47.969 1.00 59.03 155 HIS A C 1
ATOM 1265 O O . HIS A 1 155 ? 11.265 -7.422 -48.801 1.00 59.03 155 HIS A O 1
ATOM 1271 N N . ASP A 1 156 ? 9.185 -6.723 -48.298 1.00 66.88 156 ASP A N 1
ATOM 1272 C CA . ASP A 1 156 ? 8.817 -6.359 -49.673 1.00 66.88 156 ASP A CA 1
ATOM 1273 C C . ASP A 1 156 ? 9.654 -5.185 -50.210 1.00 66.88 156 ASP A C 1
ATOM 1275 O O . ASP A 1 156 ? 10.056 -5.177 -51.376 1.00 66.88 156 ASP A O 1
ATOM 1279 N N . GLN A 1 157 ? 9.993 -4.211 -49.355 1.00 58.53 157 GLN A N 1
ATOM 1280 C CA . GLN A 1 157 ? 10.834 -3.071 -49.740 1.00 58.53 157 GLN A CA 1
ATOM 1281 C C . GLN A 1 157 ? 12.281 -3.485 -50.039 1.00 58.53 157 GLN A C 1
ATOM 1283 O O . GLN A 1 157 ? 12.892 -2.976 -50.980 1.00 58.53 157 GLN A O 1
ATOM 1288 N N . VAL A 1 158 ? 12.825 -4.434 -49.271 1.00 63.91 158 VAL A N 1
ATOM 1289 C CA . VAL A 1 158 ? 14.168 -4.990 -49.501 1.00 63.91 158 VAL A CA 1
ATOM 1290 C C . VAL A 1 158 ? 14.196 -5.854 -50.770 1.00 63.91 158 VAL A C 1
ATOM 1292 O O . VAL A 1 158 ? 15.160 -5.797 -51.540 1.00 63.91 158 VAL A O 1
ATOM 1295 N N . LEU A 1 159 ? 13.120 -6.597 -51.051 1.00 68.50 159 LEU A N 1
ATOM 1296 C CA . LEU A 1 159 ? 13.012 -7.412 -52.261 1.00 68.50 159 LEU A CA 1
ATOM 1297 C C . LEU A 1 159 ? 12.920 -6.544 -53.531 1.00 68.50 159 LEU A C 1
ATOM 1299 O O . LEU A 1 159 ? 13.644 -6.793 -54.493 1.00 68.50 159 LEU A O 1
ATOM 1303 N N . ALA A 1 160 ? 12.136 -5.462 -53.511 1.00 71.12 160 ALA A N 1
ATOM 1304 C CA . ALA A 1 160 ? 12.040 -4.520 -54.632 1.00 71.12 160 ALA A CA 1
ATOM 1305 C C . ALA A 1 160 ? 13.372 -3.798 -54.927 1.00 71.12 160 ALA A C 1
ATOM 1307 O O . ALA A 1 160 ? 13.739 -3.598 -56.087 1.00 71.12 160 ALA A O 1
ATOM 1308 N N . TYR A 1 161 ? 14.135 -3.446 -53.886 1.00 59.03 161 TYR A N 1
ATOM 1309 C CA . TYR A 1 161 ? 15.429 -2.776 -54.046 1.00 59.03 161 TYR A CA 1
ATOM 1310 C C . TYR A 1 161 ? 16.499 -3.701 -54.653 1.00 59.03 161 TYR A C 1
ATOM 1312 O O . TYR A 1 161 ? 17.291 -3.281 -55.498 1.00 59.03 161 TYR A O 1
ATOM 1320 N N . SER A 1 162 ? 16.498 -4.982 -54.273 1.00 62.50 162 SER A N 1
ATOM 1321 C CA . SER A 1 162 ? 17.434 -5.976 -54.821 1.00 62.50 162 SER A CA 1
ATOM 1322 C C . SER A 1 162 ? 17.148 -6.337 -56.287 1.00 62.50 162 SER A C 1
ATOM 1324 O O . SER A 1 162 ? 18.086 -6.556 -57.052 1.00 62.50 162 SER A O 1
ATOM 1326 N N . GLN A 1 163 ? 15.881 -6.313 -56.716 1.00 67.94 163 GLN A N 1
ATOM 1327 C CA . GLN A 1 163 ? 15.497 -6.554 -58.113 1.00 67.94 163 GLN A CA 1
ATOM 1328 C C . GLN A 1 163 ? 15.876 -5.394 -59.047 1.00 67.94 163 GLN A C 1
ATOM 1330 O O . GLN A 1 163 ? 16.344 -5.636 -60.160 1.00 67.94 163 GLN A O 1
ATOM 1335 N N . HIS A 1 164 ? 15.769 -4.141 -58.591 1.00 63.84 164 HIS A N 1
ATOM 1336 C CA . HIS A 1 164 ? 16.189 -2.978 -59.382 1.00 63.84 164 HIS A CA 1
ATOM 1337 C C . HIS A 1 164 ? 17.705 -2.919 -59.622 1.00 63.84 164 HIS A C 1
ATOM 1339 O O . HIS A 1 164 ? 18.141 -2.518 -60.700 1.00 63.84 164 HIS A O 1
ATOM 1345 N N . LEU A 1 165 ? 18.517 -3.366 -58.659 1.00 59.06 165 LEU A N 1
ATOM 1346 C CA . LEU A 1 165 ? 19.974 -3.443 -58.818 1.00 59.06 165 LEU A CA 1
ATOM 1347 C C . LEU A 1 165 ? 20.420 -4.548 -59.791 1.00 59.06 165 LEU A C 1
ATOM 1349 O O . LEU A 1 165 ? 21.508 -4.454 -60.356 1.00 59.06 165 LEU A O 1
ATOM 1353 N N . ALA A 1 166 ? 19.590 -5.569 -60.020 1.00 58.00 166 ALA A N 1
ATOM 1354 C CA . ALA A 1 166 ? 19.885 -6.663 -60.946 1.00 58.00 166 ALA A CA 1
ATOM 1355 C C . ALA A 1 166 ? 19.558 -6.337 -62.419 1.00 58.00 166 ALA A C 1
ATOM 1357 O O . ALA A 1 166 ? 20.078 -7.002 -63.309 1.00 58.00 166 ALA A O 1
ATOM 1358 N N . GLN A 1 167 ? 18.729 -5.320 -62.687 1.00 58.62 167 GLN A N 1
ATOM 1359 C CA . GLN A 1 167 ? 18.316 -4.913 -64.043 1.00 58.62 167 GLN A CA 1
ATOM 1360 C C . GLN A 1 167 ? 19.040 -3.655 -64.563 1.00 58.62 167 GLN A C 1
ATOM 1362 O O . GLN A 1 167 ? 18.771 -3.205 -65.672 1.00 58.62 167 GLN A O 1
ATOM 1367 N N . GLY A 1 168 ? 19.957 -3.085 -63.775 1.00 56.19 168 GLY A N 1
ATOM 1368 C CA . GLY A 1 168 ? 20.742 -1.893 -64.117 1.00 56.19 168 GLY A CA 1
ATOM 1369 C C . GLY A 1 168 ? 22.197 -2.181 -64.504 1.00 56.19 168 GLY A C 1
ATOM 1370 O O . GLY A 1 168 ? 23.091 -1.501 -64.000 1.00 56.19 168 GLY A O 1
ATOM 1371 N N . ARG A 1 169 ? 22.448 -3.187 -65.350 1.00 47.66 169 ARG A N 1
ATOM 1372 C CA . ARG A 1 169 ? 23.743 -3.415 -66.015 1.00 47.66 169 ARG A CA 1
ATOM 1373 C C . ARG A 1 169 ? 23.555 -3.666 -67.499 1.00 47.66 169 ARG A C 1
ATOM 1375 O O . ARG A 1 169 ? 22.637 -4.443 -67.833 1.00 47.66 169 ARG A O 1
#

Secondary structure (DSSP, 8-state):
---GGGGG---TTS--HHHHHHHTT-HHHHHHHHHHHHT---HHHHHHHHB--TT-S-GGGTT-BHHHHHHHTT-HHHHHHHHHH-GGGGG--BTTB-HHHHHHT-GGGTS-TTSSHHHHHHHHHHHHHHHHHHHHHTTTS--SSTTHHHHHHHHHHHHHHHHHHHS--

pLDDT: mean 75.27, std 20.66, range [32.56, 96.94]

Organism: Arachis duranensis (NCBI:txid130453)